Protein AF-A0A256ZGS3-F1 (afdb_monomer_lite)

Foldseek 3Di:
DVDDDDPDQPDLVSLLVVLVVVVVVCCVVPNDPDPLVVLVVLLVVLVVQLVVCVVVVNPPSNVVSVVSSVVSVVVSSNVSSVVSVVVD

Structure (mmCIF, N/CA/C/O backbone):
data_AF-A0A256ZGS3-F1
#
_entry.id   AF-A0A256ZGS3-F1
#
loop_
_atom_site.group_PDB
_atom_site.id
_atom_site.type_symbol
_atom_site.label_atom_id
_atom_site.label_alt_id
_atom_site.label_comp_id
_atom_site.label_asym_id
_atom_site.label_entity_id
_atom_site.label_seq_id
_atom_site.pdbx_PDB_ins_code
_atom_site.Cartn_x
_atom_site.Cartn_y
_atom_site.Cartn_z
_atom_site.occupancy
_atom_site.B_iso_or_equiv
_atom_site.auth_seq_id
_atom_site.auth_comp_id
_atom_site.auth_asym_id
_atom_site.auth_atom_id
_atom_site.pdbx_PDB_model_num
ATOM 1 N N . VAL A 1 1 ? -32.461 -0.960 -5.435 1.00 56.78 1 VAL A N 1
ATOM 2 C CA . VAL A 1 1 ? -31.062 -0.513 -5.214 1.00 56.78 1 VAL A CA 1
ATOM 3 C C . VAL A 1 1 ? -30.159 -1.725 -5.355 1.00 56.78 1 VAL A C 1
ATOM 5 O O . VAL A 1 1 ? -30.410 -2.707 -4.673 1.00 56.78 1 VAL A O 1
ATOM 8 N N . VAL A 1 2 ? -29.175 -1.682 -6.255 1.00 82.06 2 VAL A N 1
ATOM 9 C CA . VAL A 1 2 ? -28.307 -2.834 -6.588 1.00 82.06 2 VAL A CA 1
ATOM 10 C C . VAL A 1 2 ? -27.332 -3.180 -5.447 1.00 82.06 2 VAL A C 1
ATOM 12 O O . VAL A 1 2 ? -26.963 -4.336 -5.287 1.00 82.06 2 VAL A O 1
ATOM 15 N N . PHE A 1 3 ? -26.996 -2.212 -4.585 1.00 83.25 3 PHE A N 1
ATOM 16 C CA . PHE A 1 3 ? -26.104 -2.400 -3.434 1.00 83.25 3 PHE A CA 1
ATOM 17 C C . PHE A 1 3 ? -26.769 -1.933 -2.127 1.00 83.25 3 PHE A C 1
ATOM 19 O O . PHE A 1 3 ? -26.708 -0.748 -1.791 1.00 83.25 3 PHE A O 1
ATOM 26 N N . PRO A 1 4 ? -27.461 -2.824 -1.395 1.00 83.06 4 PRO A N 1
ATOM 27 C CA . PRO A 1 4 ? -28.034 -2.494 -0.094 1.00 83.06 4 PRO A CA 1
ATOM 28 C C . PRO A 1 4 ? -26.939 -2.284 0.964 1.00 83.06 4 PRO A C 1
ATOM 30 O O . PRO A 1 4 ? -25.833 -2.815 0.858 1.00 83.06 4 PRO A O 1
ATOM 33 N N . LYS A 1 5 ? -27.254 -1.521 2.019 1.00 80.88 5 LYS A N 1
ATOM 34 C CA . LYS A 1 5 ? -26.316 -1.248 3.118 1.00 80.88 5 LYS A CA 1
ATOM 35 C C . LYS A 1 5 ? -25.896 -2.572 3.788 1.00 80.88 5 LYS A C 1
ATOM 37 O O . LYS A 1 5 ? -26.766 -3.403 4.067 1.00 80.88 5 LYS A O 1
ATOM 42 N N . PRO A 1 6 ? -24.598 -2.796 4.056 1.00 79.94 6 PRO A N 1
ATOM 43 C CA . PRO A 1 6 ? -24.136 -4.056 4.627 1.00 79.94 6 PRO A CA 1
ATOM 44 C C . PRO A 1 6 ? -24.712 -4.272 6.030 1.00 79.94 6 PRO A C 1
ATOM 46 O O . PRO A 1 6 ? -24.702 -3.370 6.866 1.00 79.94 6 PRO A O 1
ATOM 49 N N . LYS A 1 7 ? -25.185 -5.495 6.302 1.00 79.25 7 LYS A N 1
ATOM 50 C CA . LYS A 1 7 ? -25.769 -5.881 7.601 1.00 79.25 7 LYS A CA 1
ATOM 51 C C . LYS A 1 7 ? -24.736 -5.932 8.736 1.00 79.25 7 LYS A C 1
ATOM 53 O O . LYS A 1 7 ? -25.109 -5.862 9.900 1.00 79.25 7 LYS A O 1
ATOM 58 N N . LYS A 1 8 ? -23.450 -6.101 8.408 1.00 80.56 8 LYS A N 1
ATOM 59 C CA . LYS A 1 8 ? -22.333 -6.193 9.360 1.00 80.56 8 LYS A CA 1
ATOM 60 C C . LYS A 1 8 ? -21.127 -5.436 8.805 1.00 80.56 8 LYS A C 1
ATOM 62 O O . LYS A 1 8 ? -20.834 -5.551 7.620 1.00 80.56 8 LYS A O 1
ATOM 67 N N . VAL A 1 9 ? -20.420 -4.710 9.670 1.00 81.00 9 VAL A N 1
ATOM 68 C CA . VAL A 1 9 ? -19.218 -3.918 9.325 1.00 81.00 9 VAL A CA 1
ATOM 69 C C . VAL A 1 9 ? -18.002 -4.296 10.177 1.00 81.00 9 VAL A C 1
ATOM 71 O O . VAL A 1 9 ? -17.052 -3.532 10.298 1.00 81.00 9 VAL A O 1
ATOM 74 N N . ASN A 1 10 ? -18.027 -5.487 10.779 1.00 82.19 10 ASN A N 1
ATOM 75 C CA . ASN A 1 10 ? -16.987 -5.930 11.713 1.00 82.19 10 ASN A CA 1
ATOM 76 C C . ASN A 1 10 ? -15.819 -6.648 11.023 1.00 82.19 10 ASN A C 1
ATOM 78 O O . ASN A 1 10 ? -14.836 -6.975 11.684 1.00 82.19 10 ASN A O 1
ATOM 82 N N . SER A 1 11 ? -15.922 -6.913 9.716 1.00 88.31 11 SER A N 1
ATOM 83 C CA . SER A 1 11 ? -14.838 -7.542 8.959 1.00 88.31 11 SER A CA 1
ATOM 84 C C . SER A 1 11 ? -13.637 -6.604 8.842 1.00 88.31 11 SER A C 1
ATOM 86 O O . SER A 1 11 ? -13.803 -5.382 8.830 1.00 88.31 11 SER A O 1
ATOM 88 N N . TRP A 1 12 ? -12.437 -7.171 8.703 1.00 89.00 12 TRP A N 1
ATOM 89 C CA . TRP A 1 12 ? -11.221 -6.389 8.474 1.00 89.00 12 TRP A CA 1
ATOM 90 C C . TRP A 1 12 ? -11.364 -5.477 7.244 1.00 89.00 12 TRP A C 1
ATOM 92 O O . TRP A 1 12 ? -11.154 -4.276 7.359 1.00 89.00 12 TRP A O 1
ATOM 102 N N . PHE A 1 13 ? -11.890 -5.986 6.124 1.00 89.31 13 PHE A N 1
ATOM 103 C CA . PHE A 1 13 ? -12.173 -5.180 4.927 1.00 89.31 13 PHE A CA 1
ATOM 104 C C . PHE A 1 13 ? -13.116 -3.999 5.192 1.00 89.31 13 PHE A C 1
ATOM 106 O O . PHE A 1 13 ? -12.918 -2.907 4.668 1.00 89.31 13 PHE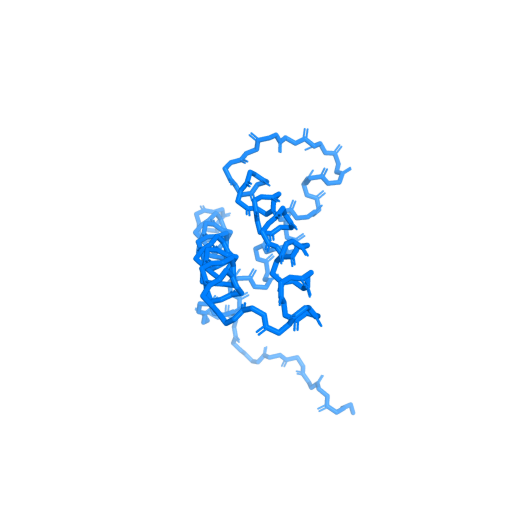 A O 1
ATOM 113 N N . SER A 1 14 ? -14.145 -4.186 6.021 1.00 90.69 14 SER A N 1
ATOM 114 C CA . SER A 1 14 ? -15.039 -3.085 6.393 1.00 90.69 14 SER A CA 1
ATOM 115 C C . SER A 1 14 ? -14.317 -2.027 7.229 1.00 90.69 14 SER A C 1
ATOM 117 O O . SER A 1 14 ? -14.531 -0.838 7.007 1.00 90.69 14 SER A O 1
ATOM 119 N N . LYS A 1 15 ? -13.450 -2.447 8.161 1.00 91.62 15 LYS A N 1
ATOM 120 C CA . LYS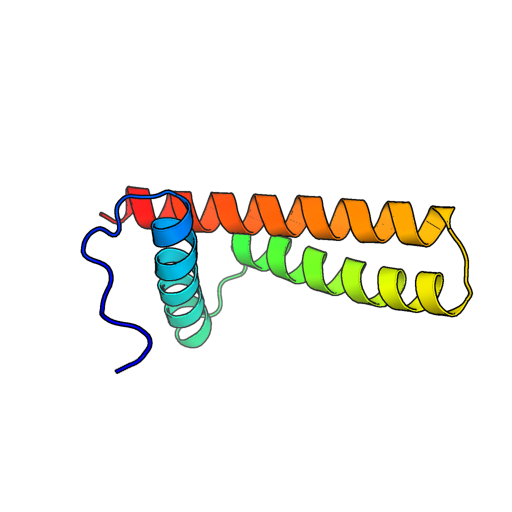 A 1 15 ? -12.631 -1.539 8.976 1.00 91.62 15 LYS A CA 1
ATOM 121 C C . LYS A 1 15 ? -11.635 -0.757 8.128 1.00 91.62 15 LYS A C 1
ATOM 123 O O . LYS A 1 15 ? -11.496 0.434 8.351 1.00 91.62 15 LYS A O 1
ATOM 128 N N . VAL A 1 16 ? -11.022 -1.391 7.129 1.00 94.12 16 VAL A N 1
ATOM 129 C CA . VAL A 1 16 ? -10.154 -0.728 6.145 1.00 94.12 16 VAL A CA 1
ATOM 130 C C . VAL A 1 16 ? -10.886 0.424 5.463 1.00 94.12 16 VAL A C 1
ATOM 132 O O . VAL A 1 16 ? -10.427 1.557 5.515 1.00 94.12 16 VAL A O 1
ATOM 135 N N . VAL A 1 17 ? -12.046 0.151 4.856 1.00 92.56 17 VAL A N 1
ATOM 136 C CA . VAL A 1 17 ? -12.786 1.158 4.075 1.00 92.56 17 VAL A CA 1
ATOM 137 C C . VAL A 1 17 ? -13.281 2.299 4.965 1.00 92.56 17 VAL A C 1
ATOM 139 O O . VAL A 1 17 ? -13.211 3.471 4.594 1.00 92.56 17 VAL A O 1
ATOM 142 N N . LEU A 1 18 ? -13.800 1.967 6.150 1.00 92.44 18 LEU A N 1
ATOM 143 C CA . LEU A 1 18 ? -14.275 2.970 7.103 1.00 92.44 18 LEU A CA 1
ATOM 144 C C . LEU A 1 18 ? -13.120 3.779 7.692 1.00 92.44 18 LEU A C 1
ATOM 146 O O . LEU A 1 18 ? -13.241 4.997 7.805 1.00 92.44 18 LEU A O 1
ATOM 150 N N . GLY A 1 19 ? -12.007 3.125 8.012 1.00 92.88 19 GLY A N 1
ATOM 151 C CA . GLY A 1 19 ? -10.794 3.771 8.482 1.00 92.88 19 GLY A CA 1
ATOM 152 C C . GLY A 1 19 ? -10.216 4.706 7.431 1.00 92.88 19 GLY A C 1
ATOM 153 O O . GLY A 1 19 ? -9.895 5.838 7.762 1.00 92.88 19 GLY A O 1
ATOM 154 N N . GLU A 1 20 ? -10.162 4.300 6.159 1.00 94.31 20 GLU A N 1
ATOM 155 C CA . GLU A 1 20 ? -9.618 5.138 5.081 1.00 94.31 20 GLU A CA 1
ATOM 156 C C . GLU A 1 20 ? -10.463 6.396 4.912 1.00 94.31 20 GLU A C 1
ATOM 158 O O . GLU A 1 20 ? -9.931 7.494 4.773 1.00 94.31 20 GLU A O 1
ATOM 163 N N . LYS A 1 21 ? -11.788 6.263 5.031 1.00 93.19 21 LYS A N 1
ATOM 164 C CA . LYS A 1 21 ? -12.702 7.405 5.032 1.00 93.19 21 LYS A CA 1
ATOM 165 C C . LYS A 1 21 ? -12.436 8.362 6.200 1.00 93.19 21 LYS A C 1
ATOM 167 O O . LYS A 1 21 ? -12.462 9.576 5.995 1.00 93.19 21 LYS A O 1
ATOM 172 N N . VAL A 1 22 ? -12.206 7.839 7.407 1.00 91.94 22 VAL A N 1
ATOM 173 C CA . VAL A 1 22 ? -11.888 8.654 8.593 1.00 91.94 22 VAL A CA 1
ATOM 174 C C . VAL A 1 22 ? -10.526 9.325 8.427 1.00 91.94 22 VAL A C 1
ATOM 176 O O . VAL A 1 22 ? -10.437 10.544 8.568 1.00 91.94 22 VAL A O 1
ATOM 179 N N . TRP A 1 23 ? -9.498 8.571 8.045 1.00 93.38 23 TRP A N 1
ATOM 180 C CA . TRP A 1 23 ? -8.145 9.068 7.811 1.00 93.38 23 TRP A CA 1
ATOM 181 C C . TRP A 1 23 ? -8.130 10.175 6.751 1.00 93.38 23 TRP A C 1
ATOM 183 O O . TRP A 1 23 ? -7.626 11.260 7.016 1.00 93.38 23 TRP A O 1
ATOM 193 N N . LEU A 1 24 ? -8.796 9.977 5.607 1.00 91.94 24 LEU A N 1
ATOM 194 C CA . LEU A 1 24 ? -8.939 11.004 4.567 1.00 91.94 24 LEU A CA 1
ATOM 195 C C . LEU A 1 24 ? -9.661 12.256 5.073 1.00 91.94 24 LEU A C 1
ATOM 197 O O . LEU A 1 24 ? -9.288 13.370 4.706 1.00 91.94 24 LEU A O 1
ATOM 201 N N . SER A 1 25 ? -10.701 12.093 5.898 1.00 92.38 25 SER A N 1
ATOM 202 C CA . SER A 1 25 ? -11.416 13.240 6.466 1.00 92.38 25 SER A CA 1
ATOM 203 C C . SER A 1 25 ? -10.526 14.055 7.405 1.00 92.38 25 SER A C 1
ATOM 205 O O . SER A 1 25 ? -10.513 15.279 7.300 1.00 92.38 25 SER A O 1
ATOM 207 N N . LYS A 1 26 ? -9.719 13.382 8.238 1.00 89.69 26 LYS A N 1
ATOM 208 C CA . LYS A 1 26 ? -8.744 14.020 9.129 1.00 89.69 26 LYS A CA 1
ATOM 209 C C . LYS A 1 26 ? -7.639 14.697 8.330 1.00 89.69 26 LYS A C 1
ATOM 211 O O . LYS A 1 26 ? -7.403 15.879 8.526 1.00 89.69 26 LYS A O 1
ATOM 216 N N . PHE A 1 27 ? -7.056 13.995 7.360 1.00 88.75 27 PHE A N 1
ATOM 217 C CA . PHE A 1 27 ? -5.992 14.512 6.502 1.00 88.75 27 PHE A CA 1
ATOM 218 C C . PHE A 1 27 ? -6.425 15.749 5.700 1.00 88.75 27 PHE A C 1
ATOM 220 O O . PHE A 1 27 ? -5.624 16.646 5.458 1.00 88.75 27 PHE A O 1
ATOM 227 N N . LYS A 1 28 ? -7.703 15.829 5.301 1.00 90.25 28 LYS A N 1
ATOM 228 C CA . LYS A 1 28 ? -8.256 17.003 4.611 1.00 90.25 28 LYS A CA 1
ATOM 229 C C . LYS A 1 28 ? -8.422 18.214 5.533 1.00 90.25 28 LYS A C 1
ATOM 231 O O . LYS A 1 28 ? -8.261 19.339 5.068 1.00 90.25 28 LYS A O 1
ATOM 236 N N . SER A 1 29 ? -8.797 17.996 6.791 1.00 90.50 29 SER A N 1
ATOM 237 C CA . SER A 1 29 ? -8.973 19.068 7.776 1.00 90.50 29 SER A CA 1
ATOM 238 C C . SER A 1 29 ? -7.638 19.546 8.347 1.00 90.50 29 SER A C 1
ATOM 240 O O . SER A 1 29 ? -7.395 20.746 8.406 1.00 90.50 29 SER A O 1
ATOM 242 N N . GLU A 1 30 ? -6.772 18.609 8.726 1.00 89.31 30 GLU A N 1
ATOM 243 C CA . GLU A 1 30 ? -5.461 18.844 9.324 1.00 89.31 30 GLU A CA 1
ATOM 244 C C . GLU A 1 30 ? -4.456 17.851 8.719 1.00 89.31 30 GLU A C 1
ATOM 246 O O . GLU A 1 30 ? -4.346 16.710 9.180 1.00 89.31 30 GLU A O 1
ATOM 251 N N . PRO A 1 31 ? -3.736 18.237 7.653 1.00 84.19 31 PRO A N 1
ATOM 252 C CA . PRO A 1 31 ? -2.781 17.346 7.014 1.00 84.19 31 PRO A CA 1
ATOM 253 C C . PRO A 1 31 ? -1.610 17.076 7.959 1.00 84.19 31 PRO A C 1
ATOM 255 O O . PRO A 1 31 ? -0.818 17.966 8.271 1.00 84.19 31 PRO A O 1
ATOM 258 N N . GLN A 1 32 ? -1.493 15.827 8.400 1.00 85.44 32 GLN A N 1
ATOM 259 C CA . GLN A 1 32 ? -0.395 15.347 9.233 1.00 85.44 32 GLN A CA 1
ATOM 260 C C . GLN A 1 32 ? 0.392 14.279 8.473 1.00 85.44 32 GLN A C 1
ATOM 262 O O . GLN A 1 32 ? -0.185 13.409 7.820 1.00 85.44 32 GLN A O 1
ATOM 267 N N . LEU A 1 33 ? 1.722 14.344 8.561 1.00 87.94 33 LEU A N 1
ATOM 268 C CA . LEU A 1 33 ? 2.616 13.315 8.025 1.00 87.94 33 LEU A CA 1
ATOM 269 C C . LEU A 1 33 ? 2.701 12.145 9.007 1.00 87.94 33 LEU A C 1
ATOM 271 O O . LEU A 1 33 ? 3.714 11.938 9.673 1.00 87.94 33 LEU A O 1
ATOM 275 N N . ASP A 1 34 ? 1.609 11.399 9.117 1.00 89.94 34 ASP A N 1
ATOM 276 C CA . ASP A 1 34 ? 1.587 10.154 9.865 1.00 89.94 34 ASP A CA 1
ATOM 277 C C . ASP A 1 34 ? 2.166 8.996 9.035 1.00 89.94 34 ASP A C 1
ATOM 279 O O . ASP A 1 34 ? 2.431 9.094 7.833 1.00 89.94 34 ASP A O 1
ATOM 283 N N . LEU A 1 35 ? 2.390 7.858 9.690 1.00 92.06 35 LEU A N 1
ATOM 284 C CA . LEU A 1 35 ? 2.935 6.674 9.028 1.00 92.06 35 LEU A CA 1
ATOM 285 C C . LEU A 1 35 ? 2.038 6.216 7.860 1.00 92.06 35 LEU A C 1
ATOM 287 O O . LEU A 1 35 ? 2.553 5.781 6.832 1.00 92.06 35 LEU A O 1
ATOM 291 N N . ALA A 1 36 ? 0.713 6.354 7.983 1.00 92.31 36 ALA A N 1
ATOM 292 C CA . ALA A 1 36 ? -0.221 6.036 6.906 1.00 92.31 36 ALA A CA 1
ATOM 293 C C . ALA A 1 36 ? -0.038 6.972 5.694 1.00 92.31 36 ALA A C 1
ATOM 295 O O . ALA A 1 36 ? 0.030 6.484 4.565 1.00 92.31 36 ALA A O 1
ATOM 296 N N . ALA A 1 37 ? 0.149 8.280 5.903 1.00 92.94 37 ALA A N 1
ATOM 297 C CA . ALA A 1 37 ? 0.488 9.222 4.837 1.00 92.94 37 ALA A CA 1
ATOM 298 C C . ALA A 1 37 ? 1.783 8.823 4.123 1.00 92.94 37 ALA A C 1
ATOM 300 O O . ALA A 1 37 ? 1.812 8.768 2.893 1.00 92.94 37 ALA A O 1
ATOM 301 N N . ILE A 1 38 ? 2.833 8.485 4.879 1.00 95.50 38 ILE A N 1
ATOM 302 C CA . ILE A 1 38 ? 4.131 8.075 4.320 1.00 95.50 38 ILE A CA 1
ATOM 303 C C . ILE A 1 38 ? 3.977 6.815 3.460 1.00 95.50 38 ILE A C 1
ATOM 305 O O . ILE A 1 38 ? 4.447 6.788 2.324 1.00 95.50 38 ILE A O 1
ATOM 309 N N . LEU A 1 39 ? 3.278 5.788 3.953 1.00 95.56 39 LEU A N 1
ATOM 310 C CA . LEU A 1 39 ? 3.031 4.557 3.192 1.00 95.56 39 LEU A CA 1
ATOM 311 C C . LEU A 1 39 ? 2.190 4.804 1.933 1.00 95.56 39 LEU A C 1
ATOM 313 O O . LEU A 1 39 ? 2.448 4.206 0.885 1.00 95.56 39 LEU A O 1
ATOM 317 N N . ASN A 1 40 ? 1.204 5.701 2.002 1.00 94.75 40 ASN A N 1
ATOM 318 C CA . ASN A 1 40 ? 0.393 6.060 0.842 1.00 94.75 40 ASN A CA 1
ATOM 319 C C . ASN A 1 40 ? 1.217 6.822 -0.212 1.00 94.75 40 ASN A C 1
ATOM 321 O O . ASN A 1 40 ? 1.109 6.538 -1.405 1.00 94.75 40 ASN A O 1
ATOM 325 N N . ILE A 1 41 ? 2.103 7.728 0.219 1.00 95.56 41 ILE A N 1
ATOM 326 C CA . ILE A 1 41 ? 3.053 8.418 -0.664 1.00 95.56 41 ILE A CA 1
ATOM 327 C C . ILE A 1 41 ? 4.007 7.411 -1.307 1.00 95.56 41 ILE A C 1
ATOM 329 O O . ILE A 1 41 ? 4.167 7.429 -2.523 1.00 95.56 41 ILE A O 1
ATOM 333 N N . LEU A 1 42 ? 4.594 6.494 -0.530 1.00 96.81 42 LEU A N 1
ATOM 334 C CA . LEU A 1 42 ? 5.462 5.444 -1.068 1.00 96.81 42 LEU A CA 1
ATOM 335 C C . LEU A 1 42 ? 4.722 4.578 -2.090 1.00 96.81 42 LEU A C 1
ATOM 337 O O . LEU A 1 42 ? 5.253 4.305 -3.161 1.00 96.81 42 LEU A O 1
ATOM 341 N N . THR A 1 43 ? 3.466 4.218 -1.827 1.00 96.44 43 THR A N 1
ATOM 342 C CA . THR A 1 43 ? 2.639 3.497 -2.806 1.00 96.44 43 THR A CA 1
ATOM 343 C C . THR A 1 43 ? 2.559 4.261 -4.134 1.00 96.44 43 THR A C 1
ATOM 345 O O . THR A 1 43 ? 2.800 3.678 -5.191 1.00 96.44 43 THR A O 1
ATOM 348 N N . ALA A 1 44 ? 2.285 5.569 -4.098 1.00 95.00 44 ALA A N 1
ATOM 349 C CA . ALA A 1 44 ? 2.231 6.402 -5.300 1.00 95.00 44 ALA A CA 1
ATOM 350 C C . ALA A 1 44 ? 3.601 6.524 -5.998 1.00 95.00 44 ALA A C 1
ATOM 352 O O . ALA A 1 44 ? 3.679 6.430 -7.224 1.00 95.00 44 ALA A O 1
ATOM 353 N N . VAL A 1 45 ? 4.683 6.674 -5.225 1.00 97.44 45 VAL A N 1
ATOM 354 C CA . VAL A 1 45 ? 6.060 6.770 -5.735 1.00 97.44 45 VAL A CA 1
ATOM 355 C C . VAL A 1 45 ? 6.491 5.492 -6.447 1.00 97.44 45 VAL A C 1
ATOM 357 O O . VAL A 1 45 ? 7.180 5.589 -7.452 1.00 97.44 45 VAL A O 1
ATOM 360 N N . PHE A 1 46 ? 6.084 4.308 -5.981 1.00 96.75 46 PHE A N 1
ATOM 361 C CA . PHE A 1 46 ? 6.433 3.033 -6.623 1.00 96.75 46 PHE A CA 1
ATOM 362 C C . PHE A 1 46 ? 5.475 2.629 -7.753 1.00 96.75 46 PHE A C 1
ATOM 364 O O . PHE A 1 46 ? 5.868 1.875 -8.647 1.00 96.75 46 PHE A O 1
ATOM 371 N N . PHE A 1 47 ? 4.259 3.178 -7.779 1.00 96.50 47 PHE A N 1
ATOM 372 C CA . PHE A 1 47 ? 3.313 2.969 -8.875 1.00 96.50 47 PHE A CA 1
ATOM 373 C C . PHE A 1 47 ? 3.812 3.566 -10.199 1.00 96.50 47 PHE A C 1
ATOM 375 O O . PHE A 1 47 ? 3.750 2.900 -11.232 1.00 96.50 47 PHE A O 1
ATOM 382 N N . ILE A 1 48 ? 4.357 4.790 -10.179 1.00 96.12 48 ILE A N 1
ATOM 383 C CA . ILE A 1 48 ? 4.797 5.484 -11.404 1.00 96.12 48 ILE A CA 1
ATOM 384 C C . ILE A 1 48 ? 5.934 4.717 -12.119 1.00 96.12 48 ILE A C 1
ATOM 386 O O . ILE A 1 48 ? 5.774 4.406 -13.302 1.00 96.12 48 ILE A O 1
ATOM 390 N N . PRO A 1 49 ? 7.041 4.326 -11.452 1.00 95.06 49 PRO A N 1
ATOM 391 C CA . PRO A 1 49 ? 8.080 3.498 -12.057 1.00 95.06 49 PRO A CA 1
ATOM 392 C C . PRO A 1 49 ? 7.568 2.123 -12.475 1.00 95.06 49 PRO A C 1
ATOM 394 O O . PRO A 1 49 ? 7.971 1.630 -13.521 1.00 95.06 49 PRO A O 1
ATOM 397 N N . SER A 1 50 ? 6.655 1.511 -11.708 1.00 95.81 50 SER A N 1
ATOM 398 C CA . SER A 1 50 ? 6.066 0.221 -12.085 1.00 95.81 50 SER A CA 1
ATOM 399 C C . SER A 1 50 ? 5.353 0.301 -13.435 1.00 95.81 50 SER A C 1
ATOM 401 O O . SER A 1 50 ? 5.502 -0.608 -14.251 1.00 95.81 50 SER A O 1
ATOM 403 N N . LEU A 1 51 ? 4.597 1.376 -13.685 1.00 96.25 51 LEU A N 1
ATOM 404 C CA . LEU A 1 51 ? 3.953 1.611 -14.978 1.00 96.25 51 LEU A CA 1
ATOM 405 C C . LEU A 1 51 ? 4.974 1.877 -16.084 1.00 96.25 51 LEU A C 1
ATOM 407 O O . LEU A 1 51 ? 4.839 1.340 -17.180 1.00 96.25 51 LEU A O 1
ATOM 411 N N . TYR A 1 52 ? 6.005 2.673 -15.796 1.00 97.31 52 TYR A N 1
ATOM 412 C CA . TYR A 1 52 ? 7.061 2.973 -16.760 1.00 97.31 52 TYR A CA 1
ATOM 413 C C . TYR A 1 52 ? 7.821 1.713 -17.199 1.00 97.31 52 TYR A C 1
ATOM 415 O O . TYR A 1 52 ? 7.967 1.465 -18.393 1.00 97.31 52 TYR A O 1
ATOM 423 N N . PHE A 1 53 ? 8.250 0.877 -16.251 1.00 97.06 53 PHE A N 1
ATOM 424 C CA . PHE A 1 53 ? 8.952 -0.369 -16.555 1.00 97.06 53 PHE A CA 1
ATOM 425 C C . PHE A 1 53 ? 8.059 -1.383 -17.268 1.00 97.06 53 PHE A C 1
ATOM 427 O O . PHE A 1 53 ? 8.517 -2.066 -18.183 1.00 97.06 53 PHE A O 1
ATOM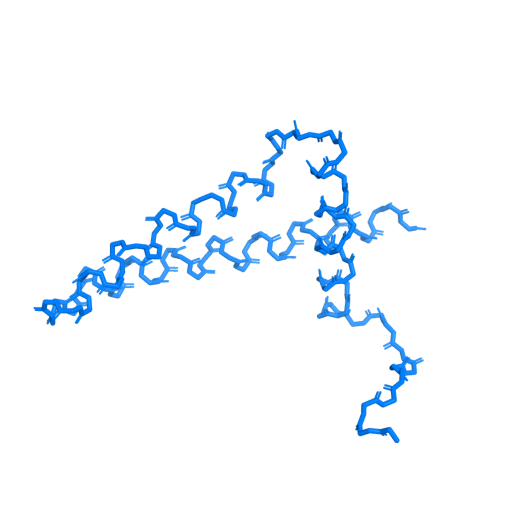 434 N N . ALA A 1 54 ? 6.767 -1.420 -16.918 1.00 96.88 54 ALA A N 1
ATOM 435 C CA . ALA A 1 54 ? 5.802 -2.255 -17.623 1.00 96.88 54 ALA A CA 1
ATOM 436 C C . ALA A 1 54 ? 5.634 -1.799 -19.078 1.00 96.88 54 ALA A C 1
ATOM 438 O O . ALA A 1 54 ? 5.542 -2.632 -19.974 1.00 96.88 54 ALA A O 1
ATOM 439 N N . TYR A 1 55 ? 5.651 -0.485 -19.325 1.00 97.50 55 TYR A N 1
ATOM 440 C CA . TYR A 1 55 ? 5.561 0.080 -20.669 1.00 97.50 55 TYR A CA 1
ATOM 441 C C . TYR A 1 55 ? 6.773 -0.273 -21.544 1.00 97.50 55 TYR A C 1
ATOM 443 O O . TYR A 1 55 ? 6.601 -0.605 -22.715 1.00 97.50 55 TYR A O 1
ATOM 451 N N . ILE A 1 56 ? 7.988 -0.263 -20.984 1.00 97.69 56 ILE A N 1
ATOM 452 C CA . ILE A 1 56 ? 9.200 -0.681 -21.711 1.00 97.69 56 ILE A CA 1
ATOM 453 C C . ILE A 1 56 ? 9.423 -2.207 -21.717 1.00 97.69 56 ILE A C 1
ATOM 455 O O . ILE A 1 56 ? 10.437 -2.666 -22.231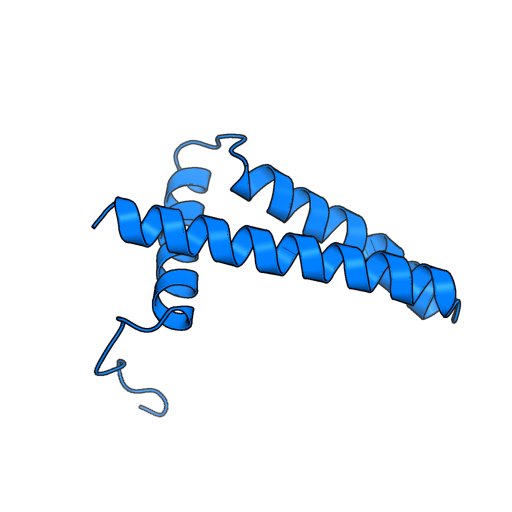 1.00 97.69 56 ILE A O 1
ATOM 459 N N . ASN A 1 57 ? 8.465 -2.994 -21.205 1.00 96.25 57 ASN A N 1
ATOM 460 C CA . ASN A 1 57 ? 8.494 -4.462 -21.114 1.00 96.25 57 ASN A CA 1
ATOM 461 C C . ASN A 1 57 ? 9.660 -5.045 -20.290 1.00 96.25 57 ASN A C 1
ATOM 463 O O . ASN A 1 57 ? 10.095 -6.173 -20.521 1.00 96.25 57 ASN A O 1
ATOM 467 N N . GLU A 1 58 ? 10.138 -4.308 -19.290 1.00 96.81 58 GLU A N 1
ATOM 468 C CA . GLU A 1 58 ? 11.205 -4.760 -18.397 1.00 96.81 58 GLU A CA 1
ATOM 469 C C . GLU A 1 58 ? 10.629 -5.520 -17.197 1.00 96.81 58 GLU A C 1
ATOM 471 O O . GLU A 1 58 ? 10.191 -4.934 -16.206 1.00 96.81 58 GLU A O 1
ATOM 476 N N . PHE A 1 59 ? 10.639 -6.854 -17.273 1.00 95.81 59 PHE A N 1
ATOM 477 C CA . PHE A 1 59 ? 9.962 -7.708 -16.293 1.00 95.81 59 PHE A CA 1
ATOM 478 C C . PHE A 1 59 ? 10.476 -7.526 -14.857 1.00 95.81 59 PHE A C 1
ATOM 480 O O . PHE A 1 59 ? 9.680 -7.363 -13.931 1.00 95.81 59 PHE A O 1
ATOM 487 N N . TRP A 1 60 ? 11.796 -7.551 -14.650 1.00 97.56 60 TRP A N 1
ATOM 488 C CA . TRP A 1 60 ? 12.380 -7.523 -13.303 1.00 97.56 60 TRP A CA 1
ATOM 489 C C . TRP A 1 60 ? 12.136 -6.200 -12.564 1.00 97.56 60 TRP A C 1
ATOM 491 O O . TRP A 1 60 ? 11.660 -6.245 -11.424 1.00 97.56 60 TRP A O 1
ATOM 501 N N . PRO A 1 61 ? 12.385 -5.027 -13.176 1.00 96.12 61 PRO A N 1
ATOM 502 C CA . PRO A 1 61 ? 12.053 -3.747 -12.559 1.00 96.12 61 PRO A CA 1
ATOM 503 C C . PRO A 1 61 ? 10.553 -3.580 -12.298 1.00 96.12 61 PRO A C 1
ATOM 505 O O . PRO A 1 61 ? 10.175 -3.112 -11.224 1.00 96.12 61 PRO A O 1
ATOM 508 N N . THR A 1 62 ? 9.687 -4.015 -13.224 1.00 97.31 62 THR A N 1
ATOM 509 C CA . THR A 1 62 ? 8.232 -3.996 -13.010 1.00 97.31 62 THR A CA 1
ATOM 510 C C . THR A 1 62 ? 7.842 -4.837 -11.810 1.00 97.31 62 THR A C 1
ATOM 512 O O . THR A 1 62 ? 7.123 -4.352 -10.941 1.00 97.31 62 THR A O 1
ATOM 515 N N . LEU A 1 63 ? 8.331 -6.078 -11.732 1.00 97.69 63 LEU A N 1
ATOM 516 C CA . LEU A 1 63 ? 8.017 -6.978 -10.629 1.00 97.69 63 LEU A CA 1
ATOM 517 C C . LEU A 1 63 ? 8.461 -6.381 -9.291 1.00 97.69 63 LEU A C 1
ATOM 519 O O . LEU A 1 63 ? 7.692 -6.396 -8.331 1.00 97.69 63 LEU A O 1
ATOM 523 N N . TYR A 1 64 ? 9.665 -5.813 -9.232 1.00 97.62 64 TYR A N 1
ATOM 524 C CA . TYR A 1 64 ? 10.187 -5.181 -8.024 1.00 97.62 64 TYR A CA 1
ATOM 525 C C . TYR A 1 64 ? 9.341 -3.976 -7.586 1.00 97.62 64 TYR A C 1
ATOM 527 O O . TYR A 1 64 ? 8.863 -3.935 -6.449 1.00 97.62 64 TYR A O 1
ATOM 535 N N . CYS A 1 65 ? 9.099 -3.019 -8.488 1.00 96.81 65 CYS A N 1
ATOM 536 C CA . CYS A 1 65 ? 8.325 -1.819 -8.175 1.00 96.81 65 CYS A CA 1
ATOM 537 C C . CYS A 1 65 ? 6.866 -2.145 -7.831 1.00 96.81 65 CYS A C 1
ATOM 539 O O . CYS A 1 65 ? 6.338 -1.608 -6.858 1.00 96.81 65 CYS A O 1
ATOM 541 N N . ALA A 1 66 ? 6.234 -3.061 -8.571 1.00 96.62 66 ALA A N 1
ATOM 542 C CA . ALA A 1 66 ? 4.873 -3.508 -8.296 1.00 96.62 66 ALA A CA 1
ATOM 543 C C . ALA A 1 66 ? 4.776 -4.204 -6.933 1.00 96.62 66 ALA A C 1
ATOM 545 O O . ALA A 1 66 ? 3.862 -3.920 -6.161 1.00 96.62 66 ALA A O 1
ATOM 546 N N . THR A 1 67 ? 5.733 -5.078 -6.605 1.00 98.00 67 THR A N 1
ATOM 547 C CA . THR A 1 67 ? 5.752 -5.778 -5.312 1.00 98.00 67 THR A CA 1
ATOM 548 C C . THR A 1 67 ? 5.871 -4.785 -4.162 1.00 98.00 67 THR A C 1
ATOM 550 O O . THR A 1 67 ? 5.077 -4.844 -3.225 1.00 98.00 67 THR A O 1
ATOM 553 N N . LEU A 1 68 ? 6.801 -3.828 -4.245 1.00 97.62 68 LEU A N 1
ATOM 554 C CA . LEU A 1 68 ? 6.952 -2.795 -3.219 1.00 97.62 68 LEU A CA 1
ATOM 555 C C . LEU A 1 68 ? 5.707 -1.916 -3.089 1.00 97.62 68 LEU A C 1
ATOM 557 O O . LEU A 1 68 ? 5.246 -1.680 -1.974 1.00 97.62 68 LEU A O 1
ATOM 561 N N . MET A 1 69 ? 5.113 -1.497 -4.209 1.00 97.31 69 MET A N 1
ATOM 562 C CA . MET A 1 69 ? 3.838 -0.779 -4.211 1.00 97.31 69 MET A CA 1
ATOM 563 C C . MET A 1 69 ? 2.754 -1.562 -3.453 1.00 97.31 69 MET A C 1
ATOM 565 O O . MET A 1 69 ? 2.065 -0.988 -2.610 1.00 97.31 69 MET A O 1
ATOM 569 N N . PHE A 1 70 ? 2.607 -2.866 -3.712 1.00 97.00 70 PHE A N 1
ATOM 570 C CA . PHE A 1 70 ? 1.626 -3.696 -3.009 1.00 97.00 70 PHE A CA 1
ATOM 571 C C . PHE A 1 70 ? 1.942 -3.857 -1.523 1.00 97.00 70 PHE A C 1
ATOM 573 O O . PHE A 1 70 ? 1.025 -3.773 -0.710 1.00 97.00 70 PHE A O 1
ATOM 580 N N . VAL A 1 71 ? 3.212 -4.035 -1.150 1.00 98.00 71 VAL A N 1
ATOM 581 C CA . VAL A 1 71 ? 3.628 -4.105 0.259 1.00 98.00 71 VAL A CA 1
ATOM 582 C C . VAL A 1 71 ? 3.253 -2.818 0.993 1.00 98.00 71 VAL A C 1
ATOM 584 O O . VAL A 1 71 ? 2.615 -2.880 2.044 1.00 98.00 71 VAL A O 1
ATOM 587 N N . PHE A 1 72 ? 3.567 -1.650 0.425 1.00 97.56 72 PHE A N 1
ATOM 588 C CA . PHE A 1 72 ? 3.207 -0.368 1.034 1.00 97.56 72 PHE A CA 1
ATOM 589 C C . PHE A 1 72 ? 1.696 -0.163 1.096 1.00 97.56 72 PHE A C 1
ATOM 591 O O . PHE A 1 72 ? 1.193 0.291 2.124 1.00 97.56 72 PHE A O 1
ATOM 598 N N . LYS A 1 73 ? 0.953 -0.558 0.053 1.00 96.12 73 LYS A N 1
ATOM 599 C CA . LYS A 1 73 ? -0.507 -0.423 0.044 1.00 96.12 73 LYS A CA 1
ATOM 600 C C . LYS A 1 73 ? -1.173 -1.323 1.081 1.00 96.12 73 LYS A C 1
ATOM 602 O O . LYS A 1 73 ? -2.046 -0.857 1.806 1.00 96.12 73 LYS A O 1
ATOM 607 N N . LEU A 1 74 ? -0.759 -2.587 1.177 1.00 96.44 74 LEU A N 1
ATOM 608 C CA . LEU A 1 74 ? -1.287 -3.530 2.166 1.00 96.44 74 LEU A CA 1
ATOM 609 C C . LEU A 1 74 ? -0.968 -3.075 3.589 1.00 96.44 74 LEU A C 1
ATOM 611 O O . LEU A 1 74 ? -1.834 -3.135 4.459 1.00 96.44 74 LEU A O 1
ATOM 615 N N . TRP A 1 75 ? 0.241 -2.561 3.814 1.00 96.62 75 TRP A N 1
ATOM 616 C CA . TRP A 1 75 ? 0.615 -2.042 5.122 1.00 96.62 75 TRP A CA 1
ATOM 617 C C . TRP A 1 75 ? -0.160 -0.768 5.473 1.00 96.62 75 TRP A C 1
ATOM 619 O O . TRP A 1 75 ? -0.671 -0.659 6.583 1.00 96.62 75 TRP A O 1
ATOM 629 N N . PHE A 1 76 ? -0.342 0.161 4.530 1.00 96.25 76 PHE A N 1
ATOM 630 C CA . PHE A 1 76 ? -1.209 1.331 4.716 1.00 96.25 76 PHE A CA 1
ATOM 631 C C . PHE A 1 76 ? -2.610 0.901 5.158 1.00 96.25 76 PHE A C 1
ATOM 633 O O . PHE A 1 76 ? -3.140 1.384 6.158 1.00 96.25 76 PHE A O 1
ATOM 640 N N . THR A 1 77 ? -3.179 -0.053 4.428 1.00 95.50 77 THR A N 1
ATOM 641 C CA . THR A 1 77 ? -4.498 -0.610 4.687 1.00 95.50 77 THR A CA 1
ATOM 642 C C . THR A 1 77 ? -4.606 -1.207 6.095 1.00 95.50 77 THR A C 1
ATOM 644 O O . THR A 1 77 ? -5.585 -0.945 6.794 1.00 95.50 77 THR A O 1
ATOM 647 N N . ASP A 1 78 ? -3.593 -1.949 6.540 1.00 94.94 78 ASP A N 1
ATOM 648 C CA . ASP A 1 78 ? -3.541 -2.502 7.894 1.00 94.94 78 ASP A CA 1
ATOM 649 C C . ASP A 1 78 ? -3.477 -1.406 8.973 1.00 94.94 78 ASP A C 1
ATOM 651 O O . ASP A 1 78 ? -4.256 -1.419 9.927 1.00 94.94 78 ASP A O 1
ATOM 655 N N . ARG A 1 79 ? -2.627 -0.387 8.785 1.00 93.69 79 ARG A N 1
ATOM 656 C CA . ARG A 1 79 ? -2.476 0.733 9.734 1.00 93.69 79 ARG A CA 1
ATOM 657 C C . ARG A 1 79 ? -3.762 1.526 9.910 1.00 93.69 79 ARG A C 1
ATOM 659 O O . ARG A 1 79 ? -4.121 1.874 11.030 1.00 93.69 79 ARG A O 1
ATOM 666 N N . VAL A 1 80 ? -4.470 1.770 8.817 1.00 93.94 80 VAL A N 1
ATOM 667 C CA . VAL A 1 80 ? -5.743 2.487 8.830 1.00 93.94 80 VAL A CA 1
ATOM 668 C C . VAL A 1 80 ? -6.855 1.646 9.474 1.00 93.94 80 VAL A C 1
ATOM 670 O O . VAL A 1 80 ? -7.687 2.175 10.214 1.00 93.94 80 VAL A O 1
ATOM 673 N N . ALA A 1 81 ? -6.860 0.328 9.253 1.00 94.12 81 ALA A N 1
ATOM 674 C CA . ALA A 1 81 ? -7.794 -0.573 9.927 1.00 94.12 81 ALA A CA 1
ATOM 675 C C . ALA A 1 81 ? -7.548 -0.651 11.442 1.00 94.12 81 ALA A C 1
ATOM 677 O O . ALA A 1 81 ? -8.515 -0.720 12.204 1.00 94.12 81 ALA A O 1
ATOM 678 N N . LEU A 1 82 ? -6.280 -0.634 11.865 1.00 91.31 82 LEU A N 1
ATOM 679 C CA . LEU A 1 82 ? -5.866 -0.580 13.269 1.00 91.31 82 LEU A CA 1
ATOM 680 C C . LEU A 1 82 ? -6.302 0.727 13.932 1.00 91.31 82 LEU A C 1
ATOM 682 O O . LEU A 1 82 ? -7.019 0.673 14.925 1.00 91.31 82 LEU A O 1
ATOM 686 N N . GLN A 1 83 ? -5.976 1.881 13.339 1.00 88.62 83 GLN A N 1
ATOM 687 C CA . GLN A 1 83 ? -6.399 3.194 13.848 1.00 88.62 83 GLN A CA 1
ATOM 688 C C . GLN A 1 83 ? -7.923 3.261 14.034 1.00 88.62 83 GLN A C 1
ATOM 690 O O . GLN A 1 83 ? -8.418 3.684 15.074 1.00 88.62 83 GLN A O 1
ATOM 695 N N . TYR A 1 84 ? -8.690 2.760 13.061 1.00 89.75 84 TYR A N 1
ATOM 696 C CA . TYR A 1 84 ? -10.149 2.709 13.165 1.00 89.75 84 TYR A CA 1
ATOM 697 C C . TYR A 1 84 ? -10.661 1.761 14.260 1.00 89.75 84 TYR A C 1
ATOM 699 O O . TYR A 1 84 ? -11.746 1.971 14.803 1.00 89.75 84 TYR A O 1
ATOM 707 N N . ALA A 1 85 ? -9.932 0.679 14.541 1.00 88.00 85 ALA A N 1
ATOM 708 C CA . ALA A 1 85 ? -10.289 -0.266 15.590 1.00 88.00 85 ALA A CA 1
ATOM 709 C C . ALA A 1 85 ? -9.959 0.262 16.993 1.00 88.00 85 ALA A C 1
ATOM 711 O O . ALA A 1 85 ? -10.679 -0.091 17.917 1.00 88.00 85 ALA A O 1
ATOM 712 N N . GLU A 1 86 ? -8.907 1.072 17.139 1.00 84.81 86 GLU A N 1
ATOM 713 C CA . GLU A 1 86 ? -8.499 1.700 18.405 1.00 84.81 86 GLU A CA 1
ATOM 714 C C . GLU A 1 86 ? -9.355 2.924 18.763 1.00 84.81 86 GLU A C 1
ATOM 716 O O . GLU A 1 86 ? -9.604 3.179 19.935 1.00 84.81 86 GLU A O 1
ATOM 721 N N . GLU A 1 87 ? -9.837 3.674 17.767 1.00 74.44 87 GLU A N 1
ATOM 7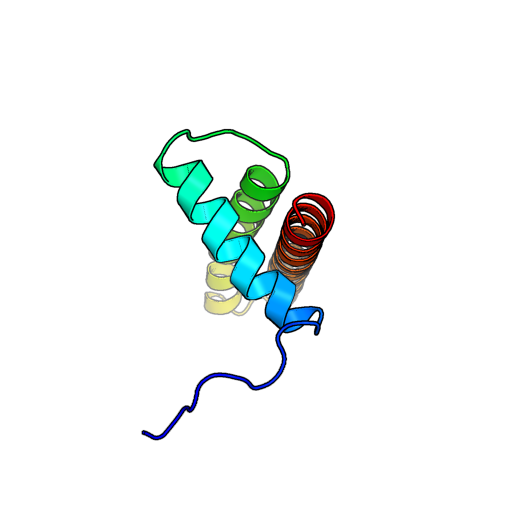22 C CA . GLU A 1 87 ? -10.717 4.835 17.978 1.00 74.44 87 GLU A CA 1
ATOM 723 C C . GLU A 1 87 ? -12.167 4.466 18.364 1.00 74.44 87 GLU A C 1
ATOM 725 O O . GLU A 1 87 ? -12.986 5.360 18.592 1.00 74.44 87 GLU A O 1
ATOM 730 N N . LYS A 1 88 ? -12.507 3.172 18.407 1.00 58.12 88 LYS A N 1
ATOM 731 C CA . LYS A 1 88 ? -13.850 2.646 18.695 1.00 58.12 88 LYS A CA 1
ATOM 732 C C . L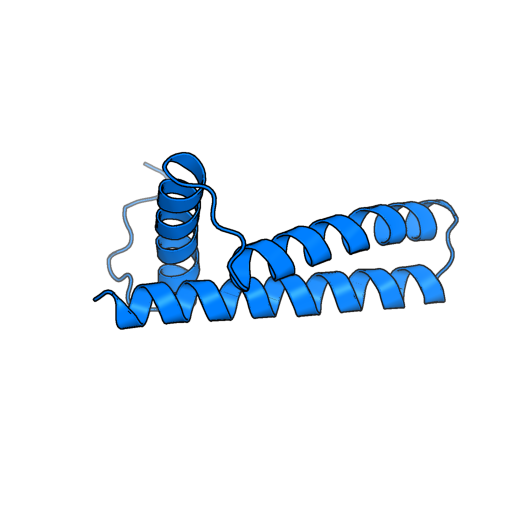YS A 1 88 ? -13.929 1.969 20.054 1.00 58.12 88 LYS A C 1
ATOM 734 O O . LYS A 1 88 ? -14.971 2.179 20.712 1.00 58.12 88 LYS A O 1
#

pLDDT: mean 91.56, std 7.47, range [56.78, 98.0]

Secondary structure (DSSP, 8-state):
--SPPPS---SHHHHHHHHHHHHHHHHHHS----HHHHHHHHHHHHHHHHHHHHHTT-HHHHHHHHHHHHHHHHHHHHHHHHHHHH--

Sequence (88 aa):
VVFPKPKKVNSWFSKVVLGEKVWLSKFKSEPQLDLAAILNILTAVFFIPSLYFAYINEFWPTLYCATLMFVFKLWFTDRVALQYAEEK

Radius of gyration: 15.94 Å; chains: 1; bounding box: 43×27×40 Å